Protein AF-A0A4U1YXG0-F1 (afdb_monomer)

Foldseek 3Di:
DDFDWDQDPVGIFGCLQFAWWADDPFWIWTAGLQRDTGDTGGHDCSVVRVVSCVVRDDHDFLQWAQDPVRTTDGLSQWDDWDQDPVQRWTFTAGNNDRDTPDIGHCVRFVASVVQSVLQVVQSVCVVVVGRRDHDPRVVGD

Sequence (141 aa):
MNAMFVKTRSGVANVANGKTVLPSEDRLVVLDKTCNLIINESGDQVGELFDKILKAVKPEKGKCLMLESGGWIHASAISNAFISGKSGALLITAMNSDNLLAMFTPEEYSDLDGLRDAIVDALIAFSEGKDLPTVNWSEYR

pLDDT: mean 93.55, std 4.1, range [61.41, 97.69]

Structure (mmCIF, N/CA/C/O backbone):
data_AF-A0A4U1YXG0-F1
#
_entry.id   AF-A0A4U1YXG0-F1
#
loop_
_atom_site.group_PDB
_atom_site.id
_atom_site.type_symbol
_atom_site.label_atom_id
_atom_site.label_alt_id
_atom_site.label_comp_id
_atom_site.label_asym_id
_atom_site.label_entity_id
_atom_site.label_seq_id
_atom_site.pdbx_PDB_ins_code
_atom_site.Cartn_x
_atom_site.Cartn_y
_atom_site.Cartn_z
_atom_site.occupancy
_atom_site.B_iso_or_equiv
_atom_site.auth_seq_id
_atom_site.auth_comp_id
_atom_site.auth_asym_id
_atom_site.auth_atom_id
_atom_site.pdbx_PDB_model_num
ATOM 1 N N . MET A 1 1 ? 0.185 -15.172 -18.652 1.00 61.41 1 MET A N 1
ATOM 2 C CA . MET A 1 1 ? 0.529 -13.779 -18.294 1.00 61.41 1 MET A CA 1
ATOM 3 C C . MET A 1 1 ? 1.793 -13.426 -19.057 1.00 61.41 1 MET A C 1
ATOM 5 O O . MET A 1 1 ? 2.703 -14.245 -19.057 1.00 61.41 1 MET A O 1
ATOM 9 N N . ASN A 1 2 ? 1.823 -12.296 -19.763 1.00 78.75 2 ASN A N 1
ATOM 10 C CA . ASN A 1 2 ? 2.998 -11.901 -20.545 1.00 78.75 2 ASN A CA 1
ATOM 11 C C . ASN A 1 2 ? 4.018 -11.218 -19.632 1.00 78.75 2 ASN A C 1
ATOM 13 O O . ASN A 1 2 ? 3.628 -10.504 -18.710 1.00 78.75 2 ASN A O 1
ATOM 17 N N . ALA A 1 3 ? 5.307 -11.444 -19.880 1.00 87.19 3 ALA A N 1
ATOM 18 C CA . ALA A 1 3 ? 6.358 -10.746 -19.153 1.00 87.19 3 ALA A CA 1
ATOM 19 C C . ALA A 1 3 ? 6.291 -9.240 -19.449 1.00 87.19 3 ALA A C 1
ATOM 21 O O . ALA A 1 3 ? 6.066 -8.837 -20.592 1.00 87.19 3 ALA A O 1
ATOM 22 N N . MET A 1 4 ? 6.485 -8.419 -18.418 1.00 90.69 4 MET A N 1
ATOM 23 C CA . MET A 1 4 ? 6.472 -6.962 -18.528 1.00 90.69 4 MET A CA 1
ATOM 24 C C . MET A 1 4 ? 7.719 -6.429 -17.855 1.00 90.69 4 MET A C 1
ATOM 26 O O . MET A 1 4 ? 7.864 -6.545 -16.643 1.00 90.69 4 MET A O 1
ATOM 30 N N . PHE A 1 5 ? 8.628 -5.871 -18.641 1.00 92.81 5 PHE A N 1
ATOM 31 C CA . PHE A 1 5 ? 9.923 -5.434 -18.147 1.00 92.81 5 PHE A CA 1
ATOM 32 C C . PHE A 1 5 ? 9.994 -3.915 -18.084 1.00 92.81 5 PHE A C 1
ATOM 34 O O . PHE A 1 5 ? 9.626 -3.230 -19.037 1.00 92.81 5 PHE A O 1
ATOM 41 N N . VAL A 1 6 ? 10.513 -3.397 -16.974 1.00 92.62 6 VAL A N 1
ATOM 42 C CA . VAL A 1 6 ? 10.835 -1.976 -16.812 1.00 92.62 6 VAL A CA 1
ATOM 43 C C . VAL A 1 6 ? 12.308 -1.821 -16.466 1.00 92.62 6 VAL A C 1
ATOM 45 O O . VAL A 1 6 ? 12.877 -2.642 -15.745 1.00 92.62 6 VAL A O 1
ATOM 48 N N . LYS A 1 7 ? 12.935 -0.770 -17.001 1.00 90.56 7 LYS A N 1
ATOM 49 C CA . LYS A 1 7 ? 14.307 -0.407 -16.645 1.00 90.56 7 LYS A CA 1
ATOM 50 C C . LYS A 1 7 ? 14.312 0.235 -15.260 1.00 90.56 7 LYS A C 1
ATOM 52 O O . LYS A 1 7 ? 13.549 1.170 -15.027 1.00 90.56 7 LYS A O 1
ATOM 57 N N . THR A 1 8 ? 15.193 -0.257 -14.403 1.00 89.19 8 THR A N 1
ATOM 58 C CA . THR A 1 8 ? 15.432 0.206 -13.036 1.00 89.19 8 THR A CA 1
ATOM 59 C C . THR A 1 8 ? 16.845 0.780 -12.911 1.00 89.19 8 THR A C 1
ATOM 61 O O . THR A 1 8 ? 17.684 0.559 -13.792 1.00 89.19 8 THR A O 1
ATOM 64 N N . ARG A 1 9 ? 17.162 1.486 -11.816 1.00 85.62 9 ARG A N 1
ATOM 65 C CA . ARG A 1 9 ? 18.557 1.869 -11.497 1.00 85.62 9 ARG A CA 1
ATOM 66 C C . ARG A 1 9 ? 19.480 0.649 -11.443 1.00 85.62 9 ARG A C 1
ATOM 68 O O . ARG A 1 9 ? 20.612 0.708 -11.911 1.00 85.62 9 ARG A O 1
ATOM 75 N N . SER A 1 10 ? 18.971 -0.457 -10.909 1.00 81.75 10 SER A N 1
ATOM 76 C CA . SER A 1 10 ? 19.720 -1.700 -10.699 1.00 81.75 10 SER A CA 1
ATOM 77 C C . SER A 1 10 ? 19.721 -2.640 -11.914 1.00 81.75 10 SER A C 1
ATOM 79 O O . SER A 1 10 ? 20.298 -3.721 -11.837 1.00 81.75 10 SER A O 1
ATOM 81 N N . GLY A 1 11 ? 19.068 -2.271 -13.023 1.00 89.56 11 GLY A N 1
ATOM 82 C CA . GLY A 1 11 ? 18.983 -3.091 -14.232 1.00 89.56 11 GLY A CA 1
ATOM 83 C C . GLY A 1 11 ? 17.574 -3.145 -14.821 1.00 89.56 11 GLY A C 1
ATOM 84 O O . GLY A 1 11 ? 17.086 -2.165 -15.385 1.00 89.56 11 GLY A O 1
ATOM 85 N N . VAL A 1 12 ? 16.943 -4.318 -14.759 1.00 92.56 12 VAL A N 1
ATOM 86 C CA . VAL A 1 12 ? 15.597 -4.569 -15.293 1.00 92.56 12 VAL A CA 1
ATOM 87 C C . VAL A 1 12 ? 14.783 -5.362 -14.274 1.00 92.56 12 VAL A C 1
ATOM 89 O O . VAL A 1 12 ? 15.282 -6.334 -13.712 1.00 92.56 12 VAL A O 1
ATOM 92 N N . ALA A 1 13 ? 13.521 -4.982 -14.075 1.00 93.81 13 ALA A N 1
ATOM 93 C CA . ALA A 1 13 ? 12.566 -5.715 -13.245 1.00 93.81 13 ALA A CA 1
ATOM 94 C C . ALA A 1 13 ? 11.406 -6.255 -14.092 1.00 93.81 13 ALA A C 1
ATOM 96 O O . ALA A 1 13 ? 10.879 -5.545 -14.951 1.00 93.81 13 ALA A O 1
ATOM 97 N N . ASN A 1 14 ? 10.991 -7.502 -13.838 1.00 94.25 14 ASN A N 1
ATOM 98 C CA . ASN A 1 14 ? 9.756 -8.058 -14.393 1.00 94.25 14 ASN A CA 1
ATOM 99 C C . ASN A 1 14 ? 8.587 -7.750 -13.451 1.00 94.25 14 ASN A C 1
ATOM 101 O O . ASN A 1 14 ? 8.493 -8.321 -12.368 1.00 94.25 14 ASN A O 1
ATOM 105 N N . VAL A 1 15 ? 7.687 -6.873 -13.880 1.00 94.81 15 VAL A N 1
ATOM 106 C CA . VAL A 1 15 ? 6.581 -6.342 -13.070 1.00 94.81 15 VAL A CA 1
ATOM 107 C C . VAL A 1 15 ? 5.239 -6.997 -13.377 1.00 94.81 15 VAL A C 1
ATOM 109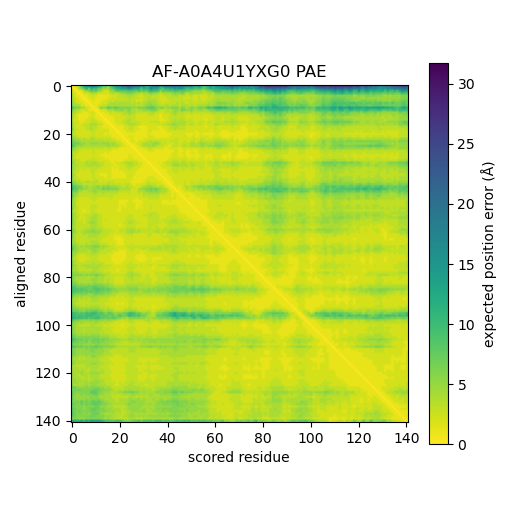 O O . VAL A 1 15 ? 4.225 -6.581 -12.829 1.00 94.81 15 VAL A O 1
ATOM 112 N N . ALA A 1 16 ? 5.212 -8.046 -14.208 1.00 91.88 16 ALA A N 1
ATOM 113 C CA . ALA A 1 16 ? 3.971 -8.725 -14.594 1.00 91.88 16 ALA A CA 1
ATOM 114 C C . ALA A 1 16 ? 3.138 -9.202 -13.387 1.00 91.88 16 ALA A C 1
ATOM 116 O O . ALA A 1 16 ? 1.911 -9.195 -13.439 1.00 91.88 16 ALA A O 1
ATOM 117 N N . ASN A 1 17 ? 3.806 -9.573 -12.290 1.00 92.38 17 ASN A N 1
ATOM 118 C CA . ASN A 1 17 ? 3.171 -10.032 -11.054 1.00 92.38 17 ASN A CA 1
ATOM 119 C C . ASN A 1 17 ? 2.997 -8.932 -9.992 1.00 92.38 17 ASN A C 1
ATOM 121 O O . ASN A 1 17 ? 2.634 -9.255 -8.862 1.00 92.38 17 ASN A O 1
ATOM 125 N N . GLY A 1 18 ? 3.258 -7.662 -10.318 1.00 95.69 18 GLY A N 1
ATOM 126 C CA . GLY A 1 18 ? 3.047 -6.546 -9.397 1.00 95.69 18 GLY A CA 1
ATOM 127 C C . GLY A 1 18 ? 1.578 -6.442 -8.991 1.00 95.69 18 GLY A C 1
ATOM 128 O O . GLY A 1 18 ? 0.693 -6.393 -9.845 1.00 95.69 18 GLY A O 1
ATOM 129 N N . LYS A 1 19 ? 1.312 -6.441 -7.684 1.00 95.88 19 LYS A N 1
ATOM 130 C CA . LYS A 1 19 ? -0.047 -6.373 -7.121 1.00 95.88 19 LYS A CA 1
ATOM 131 C C . LYS A 1 19 ? -0.242 -5.218 -6.157 1.00 95.88 19 LYS A C 1
ATOM 133 O O . LYS A 1 19 ? -1.342 -4.683 -6.108 1.00 95.88 19 LYS A O 1
ATOM 138 N N . THR A 1 20 ? 0.815 -4.809 -5.470 1.00 97.12 20 THR A N 1
ATOM 139 C CA . THR A 1 20 ? 0.820 -3.643 -4.586 1.00 97.12 20 THR A CA 1
ATOM 140 C C . THR A 1 20 ? 1.875 -2.669 -5.091 1.00 97.12 20 THR A C 1
ATOM 142 O O . THR A 1 20 ? 3.011 -3.072 -5.345 1.00 97.12 20 THR A O 1
ATOM 145 N N . VAL A 1 21 ? 1.491 -1.408 -5.278 1.00 97.69 21 VAL A N 1
ATOM 146 C CA . VAL A 1 21 ? 2.348 -0.323 -5.767 1.00 97.69 21 VAL A CA 1
ATOM 147 C C . VAL A 1 21 ? 2.238 0.837 -4.789 1.00 97.69 21 VAL A C 1
ATOM 149 O O . VAL A 1 21 ? 1.165 1.410 -4.621 1.00 97.69 21 VAL A O 1
ATOM 152 N N . LEU A 1 22 ? 3.352 1.167 -4.146 1.00 96.75 22 LEU A N 1
ATOM 153 C CA . LEU A 1 22 ? 3.450 2.165 -3.087 1.00 96.75 22 LEU A CA 1
ATOM 154 C C . LEU A 1 22 ? 4.403 3.278 -3.547 1.00 96.75 22 LEU A C 1
ATOM 156 O O . LEU A 1 22 ? 5.622 3.137 -3.387 1.00 96.75 22 LEU A O 1
ATOM 160 N N . PRO A 1 23 ? 3.884 4.338 -4.185 1.00 94.75 23 PRO A N 1
ATOM 161 C CA . PRO A 1 23 ? 4.660 5.530 -4.484 1.00 94.75 23 PRO A CA 1
ATOM 162 C C . PRO A 1 23 ? 4.716 6.453 -3.256 1.00 94.75 23 PRO A C 1
ATOM 164 O O . PRO A 1 23 ? 3.715 6.644 -2.561 1.00 94.75 23 PRO A O 1
ATOM 167 N N . SER A 1 24 ? 5.880 7.050 -3.028 1.00 90.50 24 SER A N 1
ATOM 168 C CA . SER A 1 24 ? 6.103 8.227 -2.185 1.00 90.50 24 SER A CA 1
ATOM 169 C C . SER A 1 24 ? 6.905 9.267 -2.973 1.00 90.50 24 SER A C 1
ATOM 171 O O . SER A 1 24 ? 7.286 9.022 -4.119 1.00 90.50 24 SER A O 1
ATOM 173 N N . GLU A 1 25 ? 7.163 10.433 -2.376 1.00 87.94 25 GLU A N 1
ATOM 174 C CA . GLU A 1 25 ? 7.874 11.535 -3.043 1.00 87.94 25 GLU A CA 1
ATOM 175 C C . GLU A 1 25 ? 9.238 11.118 -3.611 1.00 87.94 25 GLU A C 1
ATOM 177 O O . GLU A 1 25 ? 9.593 11.485 -4.729 1.00 87.94 25 GLU A O 1
ATOM 182 N N . ASP A 1 26 ? 9.990 10.316 -2.859 1.00 92.44 26 ASP A N 1
ATOM 183 C CA . ASP A 1 26 ? 11.368 9.948 -3.168 1.00 92.44 26 ASP A CA 1
ATOM 184 C C . ASP A 1 26 ? 11.573 8.442 -3.351 1.00 92.44 26 ASP A C 1
ATOM 186 O O . ASP A 1 26 ? 12.715 8.016 -3.535 1.00 92.44 26 ASP A O 1
ATOM 190 N N . ARG A 1 27 ? 10.512 7.625 -3.280 1.00 94.19 27 ARG A N 1
ATOM 191 C CA . ARG A 1 27 ? 10.611 6.163 -3.301 1.00 94.19 27 ARG A CA 1
ATOM 192 C C . ARG A 1 27 ? 9.443 5.503 -4.027 1.00 94.19 27 ARG A C 1
ATOM 194 O O . ARG A 1 27 ? 8.303 5.947 -3.974 1.00 94.19 27 ARG A O 1
ATOM 201 N N . LEU A 1 28 ? 9.726 4.381 -4.677 1.00 95.75 28 LEU A N 1
ATOM 202 C CA . LEU A 1 28 ? 8.725 3.488 -5.244 1.00 95.75 28 LEU A CA 1
ATOM 203 C C . LEU A 1 28 ? 8.979 2.061 -4.784 1.00 95.75 28 LEU A C 1
ATOM 205 O O . LEU A 1 28 ? 10.064 1.506 -4.994 1.00 95.75 28 LEU A O 1
ATOM 209 N N . VAL A 1 29 ? 7.943 1.449 -4.218 1.00 96.19 29 VAL A N 1
ATOM 210 C CA . VAL A 1 29 ? 7.938 0.030 -3.873 1.00 96.19 29 VAL A CA 1
ATOM 211 C C . VAL A 1 29 ? 6.865 -0.695 -4.679 1.00 96.19 29 VAL A C 1
ATOM 213 O O . VAL A 1 29 ? 5.713 -0.272 -4.729 1.00 96.19 29 VAL A O 1
ATOM 216 N N . VAL A 1 30 ? 7.242 -1.807 -5.309 1.00 96.88 30 VAL A N 1
ATOM 217 C CA . VAL A 1 30 ? 6.313 -2.720 -5.986 1.00 96.88 30 VAL A CA 1
ATOM 218 C C . VAL A 1 30 ? 6.472 -4.104 -5.386 1.00 96.88 30 VAL A C 1
ATOM 220 O O . VAL A 1 30 ? 7.585 -4.637 -5.350 1.00 96.88 30 VAL A O 1
ATOM 223 N N . LEU A 1 31 ? 5.361 -4.687 -4.946 1.00 96.62 31 LEU A N 1
ATOM 224 C CA . LEU A 1 31 ? 5.309 -6.017 -4.350 1.00 96.62 31 LEU A CA 1
ATOM 225 C C . LEU A 1 31 ? 4.433 -6.957 -5.177 1.00 96.62 31 LEU A C 1
ATOM 227 O O . LEU A 1 31 ? 3.459 -6.534 -5.812 1.00 96.62 31 LEU A O 1
ATOM 231 N N . ASP A 1 32 ? 4.763 -8.244 -5.139 1.00 94.38 32 ASP A N 1
ATOM 232 C CA . ASP A 1 32 ? 3.879 -9.290 -5.645 1.00 94.38 32 ASP A CA 1
ATOM 233 C C . ASP A 1 32 ? 2.711 -9.579 -4.681 1.00 94.38 32 ASP A C 1
ATOM 235 O O . ASP A 1 32 ? 2.585 -8.990 -3.606 1.00 94.38 32 ASP A O 1
ATOM 239 N N . LYS A 1 33 ? 1.832 -10.514 -5.065 1.00 88.19 33 LYS A N 1
ATOM 240 C CA . LYS A 1 33 ? 0.658 -10.913 -4.264 1.00 88.19 33 LYS A CA 1
ATOM 241 C C . LYS A 1 33 ? 0.990 -11.491 -2.879 1.00 88.19 33 LYS A C 1
ATOM 243 O O . LYS A 1 33 ? 0.091 -11.597 -2.054 1.00 88.19 33 LYS A O 1
ATOM 248 N N . THR A 1 34 ? 2.227 -11.942 -2.682 1.00 89.75 34 THR A N 1
ATOM 249 C CA . THR A 1 34 ? 2.747 -12.548 -1.448 1.00 89.75 34 THR A CA 1
ATOM 250 C C . THR A 1 34 ? 3.667 -11.593 -0.691 1.00 89.75 34 THR A C 1
ATOM 252 O O . THR A 1 34 ? 4.418 -12.033 0.176 1.00 89.75 34 THR A O 1
ATOM 255 N N . CYS A 1 35 ? 3.624 -10.297 -1.021 1.00 93.88 35 CYS A N 1
ATOM 256 C CA . CYS A 1 35 ? 4.466 -9.256 -0.441 1.00 93.88 35 CYS A CA 1
ATOM 257 C C . CYS A 1 35 ? 5.977 -9.473 -0.657 1.00 93.88 35 CYS A C 1
ATOM 259 O O . CYS A 1 35 ? 6.783 -8.943 0.108 1.00 93.88 35 CYS A O 1
ATOM 261 N N . ASN A 1 36 ? 6.389 -10.212 -1.696 1.00 93.81 36 ASN A N 1
ATOM 262 C CA . ASN A 1 36 ? 7.795 -10.231 -2.099 1.00 93.81 36 ASN A CA 1
ATOM 263 C C . ASN A 1 36 ? 8.129 -8.974 -2.890 1.00 93.81 36 ASN A C 1
ATOM 265 O O . ASN A 1 36 ? 7.327 -8.480 -3.688 1.00 93.81 36 ASN A O 1
ATOM 269 N N . LEU A 1 37 ? 9.354 -8.497 -2.702 1.00 94.06 37 LEU A N 1
ATOM 270 C CA . LEU A 1 37 ? 9.840 -7.298 -3.352 1.00 94.06 37 LEU A CA 1
ATOM 271 C C . LEU A 1 37 ? 10.117 -7.527 -4.844 1.00 94.06 37 LEU A C 1
ATOM 273 O O . LEU A 1 37 ? 10.908 -8.397 -5.200 1.00 94.06 37 LEU A O 1
ATOM 277 N N . ILE A 1 38 ? 9.518 -6.698 -5.703 1.00 95.31 38 ILE A N 1
ATOM 278 C CA . ILE A 1 38 ? 9.832 -6.632 -7.139 1.00 95.31 38 ILE A CA 1
ATOM 279 C C . ILE A 1 38 ? 10.684 -5.394 -7.439 1.00 95.31 38 ILE A C 1
ATOM 281 O O . ILE A 1 38 ? 11.701 -5.492 -8.123 1.00 95.31 38 ILE A O 1
ATOM 285 N N . ILE A 1 39 ? 10.282 -4.228 -6.923 1.00 95.69 39 ILE A N 1
ATOM 286 C CA . ILE A 1 39 ? 11.009 -2.959 -7.071 1.00 95.69 39 ILE A CA 1
ATOM 287 C C . ILE A 1 39 ? 11.104 -2.285 -5.710 1.00 95.69 39 ILE A C 1
ATOM 289 O O . ILE A 1 39 ? 10.108 -2.187 -5.001 1.00 95.69 39 ILE A O 1
ATOM 293 N N . ASN A 1 40 ? 12.298 -1.790 -5.393 1.00 94.38 40 ASN A N 1
ATOM 294 C CA . ASN A 1 40 ? 12.553 -0.817 -4.340 1.00 94.38 40 ASN A CA 1
ATOM 295 C C . ASN A 1 40 ? 13.534 0.210 -4.900 1.00 94.38 40 ASN A C 1
ATOM 297 O O . ASN A 1 40 ? 14.733 -0.061 -4.971 1.00 94.38 40 ASN A O 1
ATOM 301 N N . GLU A 1 41 ? 13.026 1.356 -5.328 1.00 94.25 41 GLU A N 1
ATOM 302 C CA . GLU A 1 41 ? 13.854 2.429 -5.865 1.00 94.25 41 GLU A CA 1
ATOM 303 C C . GLU A 1 41 ? 13.619 3.731 -5.142 1.00 94.25 41 GLU A C 1
ATOM 305 O O . GLU A 1 41 ? 12.507 3.994 -4.705 1.00 94.25 41 GLU A O 1
ATOM 310 N N . SER A 1 42 ? 14.667 4.544 -5.067 1.00 93.81 42 SER A N 1
ATOM 311 C CA . SER A 1 42 ? 14.597 5.897 -4.539 1.00 93.81 42 SER A CA 1
ATOM 312 C C . SER A 1 42 ? 15.299 6.915 -5.437 1.00 93.81 42 SER A C 1
ATOM 314 O O . SER A 1 42 ? 16.098 6.544 -6.306 1.00 93.81 42 SER A O 1
ATOM 316 N N . GLY A 1 43 ? 15.010 8.197 -5.215 1.00 90.25 43 GLY A N 1
ATOM 317 C CA . GLY A 1 43 ? 15.605 9.360 -5.881 1.00 90.25 43 GLY A CA 1
ATOM 318 C C . GLY A 1 43 ? 14.846 9.860 -7.116 1.00 90.25 43 GLY A C 1
ATOM 319 O O . GLY A 1 43 ? 13.769 9.375 -7.442 1.00 90.25 43 GLY A O 1
ATOM 320 N N . ASP A 1 44 ? 15.435 10.827 -7.817 1.00 88.38 44 ASP A N 1
ATOM 321 C CA . ASP A 1 44 ? 14.744 11.723 -8.765 1.00 88.38 44 ASP A CA 1
ATOM 322 C C . ASP A 1 44 ? 13.970 11.042 -9.914 1.00 88.38 44 ASP A C 1
ATOM 324 O O . ASP A 1 44 ? 12.995 11.588 -10.421 1.00 88.38 44 ASP A O 1
ATOM 328 N N . GLN A 1 45 ? 14.358 9.832 -10.330 1.00 88.12 45 GLN A N 1
ATOM 329 C CA . GLN A 1 45 ? 13.683 9.073 -11.395 1.00 88.12 45 GLN A CA 1
ATOM 330 C C . GLN A 1 45 ? 12.421 8.325 -10.934 1.00 88.12 45 GLN A C 1
ATOM 332 O O . GLN A 1 45 ? 11.779 7.665 -11.754 1.00 88.12 45 GLN A O 1
ATOM 337 N N . VAL A 1 46 ? 12.075 8.371 -9.642 1.00 91.88 46 VAL A N 1
ATOM 338 C CA . VAL A 1 46 ? 10.929 7.642 -9.072 1.00 91.88 46 VAL A CA 1
ATOM 339 C C . VAL A 1 46 ? 9.620 8.015 -9.761 1.00 91.88 46 VAL A C 1
ATOM 341 O O . VAL A 1 46 ? 8.857 7.112 -10.101 1.00 91.88 46 VAL A O 1
ATOM 344 N N . GLY A 1 47 ? 9.393 9.300 -10.053 1.00 92.31 47 GLY A N 1
ATOM 345 C CA . GLY A 1 47 ? 8.191 9.747 -10.764 1.00 92.31 47 GLY A CA 1
ATOM 346 C C . GLY A 1 47 ? 8.065 9.116 -12.155 1.00 92.31 47 GLY A C 1
ATOM 347 O O . GLY A 1 47 ? 7.060 8.480 -12.470 1.00 92.31 47 GLY A O 1
ATOM 348 N N . GLU A 1 48 ? 9.130 9.178 -12.963 1.00 93.06 48 GLU A N 1
ATOM 349 C CA . GLU A 1 48 ? 9.139 8.545 -14.289 1.00 93.06 48 GLU A CA 1
ATOM 350 C C . GLU A 1 48 ? 8.983 7.020 -14.223 1.00 93.06 48 GLU A C 1
ATOM 352 O O . GLU A 1 48 ? 8.418 6.397 -15.130 1.00 93.06 48 GLU A O 1
ATOM 357 N N . LEU A 1 49 ? 9.548 6.389 -13.191 1.00 94.38 49 LEU A N 1
ATOM 358 C CA . LEU A 1 49 ? 9.409 4.955 -12.981 1.00 94.38 49 LEU A CA 1
ATOM 359 C C . LEU A 1 49 ? 7.967 4.608 -12.610 1.00 94.38 49 LEU A C 1
ATOM 361 O O . LEU A 1 49 ? 7.417 3.665 -13.179 1.00 94.38 49 LEU A O 1
ATOM 365 N N . PHE A 1 50 ? 7.335 5.385 -11.731 1.00 95.31 50 PHE A N 1
ATOM 366 C CA . PHE A 1 50 ? 5.938 5.202 -11.360 1.00 95.31 50 PHE A CA 1
ATOM 367 C C . PHE A 1 50 ? 5.016 5.316 -12.581 1.00 95.31 50 PHE A C 1
ATOM 369 O O . PHE A 1 50 ? 4.216 4.411 -12.813 1.00 95.31 50 PHE A O 1
ATOM 376 N N . ASP A 1 51 ? 5.219 6.303 -13.458 1.00 94.06 51 ASP A N 1
ATOM 377 C CA . ASP A 1 51 ? 4.467 6.428 -14.717 1.00 94.06 51 ASP A CA 1
ATOM 378 C C . ASP A 1 51 ? 4.609 5.202 -15.633 1.00 94.06 51 ASP A C 1
ATOM 380 O O . ASP A 1 51 ? 3.655 4.778 -16.299 1.00 94.06 51 ASP A O 1
ATOM 384 N N . LYS A 1 52 ? 5.805 4.603 -15.687 1.00 93.56 52 LYS A N 1
ATOM 385 C CA . LYS A 1 52 ? 6.041 3.354 -16.431 1.00 93.56 52 LYS A CA 1
ATOM 386 C C . LYS A 1 52 ? 5.302 2.184 -15.779 1.00 93.56 52 LYS A C 1
ATOM 388 O O . LYS A 1 52 ? 4.701 1.383 -16.498 1.00 93.56 52 LYS A O 1
ATOM 393 N N . ILE A 1 53 ? 5.291 2.107 -14.446 1.00 94.88 53 ILE A N 1
ATOM 394 C CA . ILE A 1 53 ? 4.525 1.099 -13.703 1.00 94.88 53 ILE A CA 1
ATOM 395 C C . ILE A 1 53 ? 3.028 1.259 -13.949 1.00 94.88 53 ILE A C 1
ATOM 397 O O . ILE A 1 53 ? 2.388 0.265 -14.268 1.00 94.88 53 ILE A O 1
ATOM 401 N N . LEU A 1 54 ? 2.479 2.474 -13.925 1.00 93.12 54 LEU A N 1
ATOM 402 C CA . LEU A 1 54 ? 1.059 2.726 -14.198 1.00 93.12 54 LEU A CA 1
ATOM 403 C C . LEU A 1 54 ? 0.620 2.266 -15.593 1.00 93.12 54 LEU A C 1
ATOM 405 O O . LEU A 1 54 ? -0.546 1.922 -15.799 1.00 93.12 54 LEU A O 1
ATOM 409 N N . LYS A 1 55 ? 1.528 2.271 -16.574 1.00 91.12 55 LYS A N 1
ATOM 410 C CA . LYS A 1 55 ? 1.259 1.770 -17.931 1.00 91.12 55 LYS A CA 1
ATOM 411 C C . LYS A 1 55 ? 1.312 0.244 -18.008 1.00 91.12 55 LYS A C 1
ATOM 413 O O . LYS A 1 55 ? 0.555 -0.334 -18.783 1.00 91.12 55 LYS A O 1
ATOM 418 N N . ALA A 1 56 ? 2.183 -0.388 -17.224 1.00 91.12 56 ALA A N 1
ATOM 419 C CA . ALA A 1 56 ? 2.401 -1.832 -17.247 1.00 91.12 56 ALA A CA 1
ATOM 420 C C . ALA A 1 56 ? 1.443 -2.597 -16.319 1.00 91.12 56 ALA A C 1
ATOM 422 O O . ALA A 1 56 ? 0.859 -3.603 -16.707 1.00 91.12 56 ALA A O 1
ATOM 423 N N . VAL A 1 57 ? 1.258 -2.111 -15.096 1.00 93.25 57 VAL A N 1
ATOM 424 C CA . VAL A 1 57 ? 0.517 -2.778 -14.028 1.00 93.25 57 VAL A CA 1
ATOM 425 C C . VAL A 1 57 ? -0.742 -1.980 -13.727 1.00 93.25 57 VAL A C 1
ATOM 427 O O . VAL A 1 57 ? -0.698 -0.764 -13.549 1.00 93.25 57 VAL A O 1
ATOM 430 N N . LYS A 1 58 ? -1.879 -2.673 -13.670 1.00 93.12 58 LYS A N 1
ATOM 431 C CA . LYS A 1 58 ? -3.166 -2.091 -13.285 1.00 93.12 58 LYS A CA 1
ATOM 432 C C . LYS A 1 58 ? -3.649 -2.713 -11.976 1.00 93.12 58 LYS A C 1
ATOM 434 O O . LYS A 1 58 ? -3.443 -3.918 -11.793 1.00 93.12 58 LYS A O 1
ATOM 439 N N . PRO A 1 59 ? -4.297 -1.932 -11.094 1.00 94.50 59 PRO A N 1
ATOM 440 C CA . PRO A 1 59 ? -4.948 -2.486 -9.917 1.00 94.50 59 PRO A CA 1
ATOM 441 C C . PRO A 1 59 ? -6.000 -3.508 -10.347 1.00 94.50 59 PRO A C 1
ATOM 443 O O . PRO A 1 59 ? -6.702 -3.331 -11.347 1.00 94.50 59 PRO A O 1
ATOM 446 N N . GLU A 1 60 ? -6.097 -4.601 -9.600 1.00 94.56 60 GLU A N 1
ATOM 447 C CA . GLU A 1 60 ? -7.112 -5.611 -9.856 1.00 94.56 60 GLU A CA 1
ATOM 448 C C . GLU A 1 60 ? -8.469 -5.079 -9.389 1.00 94.56 60 GLU A C 1
ATOM 450 O O . GLU A 1 60 ? -8.639 -4.689 -8.231 1.00 94.56 60 GLU A O 1
ATOM 455 N N . LYS A 1 61 ? -9.431 -5.019 -10.316 1.00 93.44 61 LYS A N 1
ATOM 456 C CA . LYS A 1 61 ? -10.755 -4.449 -10.056 1.00 93.44 61 LYS A CA 1
ATOM 457 C C . LYS A 1 61 ? -11.405 -5.148 -8.859 1.00 93.44 61 LYS A C 1
ATOM 459 O O . LYS A 1 61 ? -11.464 -6.374 -8.836 1.00 93.44 61 LYS A O 1
ATOM 464 N N . GLY A 1 62 ? -11.879 -4.356 -7.897 1.00 94.50 62 GLY A N 1
ATOM 465 C CA . GLY A 1 62 ? -12.561 -4.858 -6.703 1.00 94.50 62 GLY A CA 1
ATOM 466 C C . GLY A 1 62 ? -11.648 -5.569 -5.702 1.00 94.50 62 GLY A C 1
ATOM 467 O O . GLY A 1 62 ? -12.150 -6.218 -4.795 1.00 94.50 62 GLY A O 1
ATOM 468 N N . LYS A 1 63 ? -10.317 -5.497 -5.840 1.00 95.94 63 LYS A N 1
ATOM 469 C CA . LYS A 1 63 ? -9.385 -6.188 -4.925 1.00 95.94 63 LYS A CA 1
ATOM 470 C C . LYS A 1 63 ? -8.266 -5.309 -4.393 1.00 95.94 63 LYS A C 1
ATOM 472 O O . LYS A 1 63 ? -7.347 -5.814 -3.752 1.00 95.94 63 LYS A O 1
ATOM 477 N N . CYS A 1 64 ? -8.304 -4.016 -4.683 1.00 96.44 64 CYS A N 1
ATOM 478 C CA . CYS A 1 64 ? -7.236 -3.091 -4.344 1.00 96.44 64 CYS A CA 1
ATOM 479 C C . CYS A 1 64 ? -7.785 -1.903 -3.559 1.00 96.44 64 CYS A C 1
ATOM 481 O O . CYS A 1 64 ? -8.709 -1.236 -4.018 1.00 96.44 64 CYS A O 1
ATOM 483 N N . LEU A 1 65 ? -7.168 -1.621 -2.414 1.00 96.31 65 LEU A N 1
ATOM 484 C CA . LEU A 1 65 ? -7.316 -0.357 -1.707 1.00 96.31 65 LEU A CA 1
ATOM 485 C C . LEU A 1 65 ? -6.513 0.702 -2.468 1.00 96.31 65 LEU A C 1
ATOM 487 O O . LEU A 1 65 ? -5.289 0.595 -2.567 1.00 96.31 65 LEU A O 1
ATOM 491 N N . MET A 1 66 ? -7.199 1.687 -3.041 1.00 95.69 66 MET A N 1
ATOM 492 C CA . MET A 1 66 ? -6.576 2.774 -3.799 1.00 95.69 66 MET A CA 1
ATOM 493 C C . MET A 1 66 ? -6.110 3.871 -2.845 1.00 95.69 66 MET A C 1
ATOM 495 O O . MET A 1 66 ? -6.927 4.389 -2.093 1.00 95.69 66 MET A O 1
ATOM 499 N N . LEU A 1 67 ? -4.830 4.235 -2.891 1.00 93.69 67 LEU A N 1
ATOM 500 C CA . LEU A 1 67 ? -4.244 5.285 -2.053 1.00 93.69 67 LEU A CA 1
ATOM 501 C C . LEU A 1 67 ? -4.375 6.656 -2.731 1.00 93.69 67 LEU A C 1
ATOM 503 O O . LEU A 1 67 ? -4.358 6.745 -3.960 1.00 93.69 67 LEU A O 1
ATOM 507 N N . GLU A 1 68 ? -4.418 7.736 -1.947 1.00 89.56 68 GLU A N 1
ATOM 508 C CA . GLU A 1 68 ? -4.437 9.109 -2.486 1.00 89.56 68 GLU A CA 1
ATOM 509 C C . GLU 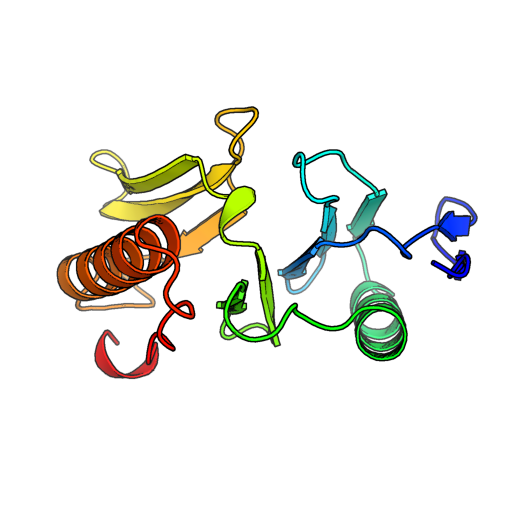A 1 68 ? -3.189 9.455 -3.308 1.00 89.56 68 GLU A C 1
ATOM 511 O O . GLU A 1 68 ? -3.255 10.267 -4.228 1.00 89.56 68 GLU A O 1
ATOM 516 N N . SER A 1 69 ? -2.067 8.780 -3.045 1.00 89.38 69 SER A N 1
ATOM 517 C CA . SER A 1 69 ? -0.835 8.903 -3.832 1.00 89.38 69 SER A CA 1
ATOM 518 C C . SER A 1 69 ? -0.949 8.342 -5.260 1.00 89.38 69 SER A C 1
ATOM 520 O O . SER A 1 69 ? 0.015 8.380 -6.022 1.00 89.38 69 SER A O 1
ATOM 522 N N . GLY A 1 70 ? -2.098 7.765 -5.630 1.00 92.12 70 GLY A N 1
ATOM 523 C CA . GLY A 1 70 ? -2.312 7.055 -6.894 1.00 92.12 70 GLY A CA 1
ATOM 524 C C . GLY A 1 70 ? -1.794 5.612 -6.885 1.00 92.12 70 GLY A C 1
ATOM 525 O O . GLY A 1 70 ? -2.012 4.872 -7.847 1.00 92.12 70 GLY A O 1
ATOM 526 N N . GLY A 1 71 ? -1.124 5.201 -5.804 1.00 95.75 71 GLY A N 1
ATOM 527 C CA . GLY A 1 71 ? -0.755 3.816 -5.544 1.00 95.75 71 GLY A CA 1
ATOM 528 C C . GLY A 1 71 ? -1.944 2.943 -5.152 1.00 95.75 71 GLY A C 1
ATOM 529 O O . GLY A 1 71 ? -3.084 3.397 -5.033 1.00 95.75 71 GLY A O 1
ATOM 530 N N . TRP A 1 72 ? -1.676 1.662 -4.930 1.00 97.31 72 TRP A N 1
ATOM 531 C CA . TRP A 1 72 ? -2.687 0.726 -4.457 1.00 97.31 72 TRP A CA 1
ATOM 532 C C . TRP A 1 72 ? -2.087 -0.442 -3.690 1.00 97.31 72 TRP A C 1
ATOM 534 O O . TRP A 1 72 ? -0.966 -0.883 -3.951 1.00 97.31 72 TRP A O 1
ATOM 544 N N . ILE A 1 73 ? -2.887 -0.996 -2.787 1.00 97.12 73 ILE A N 1
ATOM 545 C CA . ILE A 1 73 ? -2.560 -2.185 -2.007 1.00 97.12 73 ILE A CA 1
ATOM 546 C C . ILE A 1 73 ? -3.559 -3.272 -2.370 1.00 97.12 73 ILE A C 1
ATOM 548 O O . ILE A 1 73 ? -4.761 -3.094 -2.195 1.00 97.12 73 ILE A O 1
ATOM 552 N N . HIS A 1 74 ? -3.089 -4.406 -2.886 1.00 96.62 74 HIS A N 1
ATOM 553 C CA . HIS A 1 74 ? -3.973 -5.554 -3.065 1.00 96.62 74 HIS A CA 1
ATOM 554 C C . HIS A 1 74 ? -4.437 -6.062 -1.695 1.00 96.62 74 HIS A C 1
ATOM 556 O O . HIS A 1 74 ? -3.613 -6.243 -0.806 1.00 96.62 74 HIS A O 1
ATOM 562 N N . ALA A 1 75 ? -5.729 -6.339 -1.526 1.00 95.50 75 ALA A N 1
ATOM 563 C CA . ALA A 1 75 ? -6.323 -6.728 -0.246 1.00 95.50 75 ALA A CA 1
ATOM 564 C C 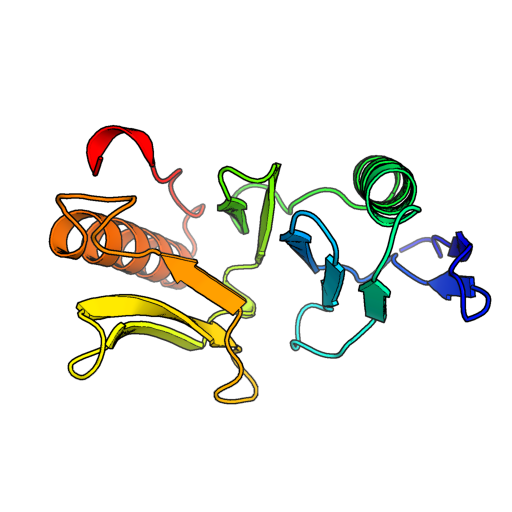. ALA A 1 75 ? -5.620 -7.935 0.390 1.00 95.50 75 ALA A C 1
ATOM 566 O O . ALA A 1 75 ? -5.359 -7.947 1.586 1.00 95.50 75 ALA A O 1
ATOM 567 N N . SER A 1 76 ? -5.220 -8.918 -0.428 1.00 93.62 76 SER A N 1
ATOM 568 C CA . SER A 1 76 ? -4.476 -10.087 0.065 1.00 93.62 76 SER A CA 1
ATOM 569 C C . SER A 1 76 ? -3.111 -9.750 0.660 1.00 93.62 76 SER A C 1
ATOM 571 O O . SER A 1 76 ? -2.573 -10.574 1.379 1.00 93.62 76 SER A O 1
ATOM 573 N N . ALA A 1 77 ? -2.530 -8.593 0.331 1.00 95.06 77 ALA A N 1
ATOM 574 C CA . ALA A 1 77 ? -1.244 -8.154 0.855 1.00 95.06 77 ALA A CA 1
ATOM 575 C C . ALA A 1 77 ? -1.357 -7.571 2.270 1.00 95.06 77 ALA A C 1
ATOM 577 O O . ALA A 1 77 ? -0.325 -7.349 2.893 1.00 95.06 77 ALA A O 1
ATOM 578 N N . ILE A 1 78 ? -2.567 -7.304 2.770 1.00 95.50 78 ILE A N 1
ATOM 579 C CA . ILE A 1 78 ? -2.793 -6.672 4.071 1.00 95.50 78 ILE A CA 1
ATOM 580 C C . ILE A 1 78 ? -2.924 -7.757 5.144 1.00 95.50 78 ILE A C 1
ATOM 582 O O . ILE A 1 78 ? -3.738 -8.667 5.013 1.00 95.50 78 ILE A O 1
ATOM 586 N N . SER A 1 79 ? -2.121 -7.650 6.205 1.00 94.81 79 SER A N 1
ATOM 587 C CA . SER A 1 79 ? -2.291 -8.434 7.436 1.00 94.81 79 SER A CA 1
ATOM 588 C C . SER A 1 79 ? -3.265 -7.748 8.381 1.00 94.81 79 SER A C 1
ATOM 590 O O . SER A 1 79 ? -4.218 -8.360 8.856 1.00 94.81 79 SER A O 1
ATOM 592 N N . ASN A 1 80 ? -3.017 -6.464 8.658 1.00 94.31 80 ASN A N 1
ATOM 593 C CA . ASN A 1 80 ? -3.743 -5.724 9.677 1.00 94.31 80 ASN A CA 1
ATOM 594 C C . ASN A 1 80 ? -3.836 -4.230 9.334 1.00 94.31 80 ASN A C 1
ATOM 596 O O . ASN A 1 80 ? -2.970 -3.694 8.638 1.00 94.31 80 ASN A O 1
ATOM 600 N N . ALA A 1 81 ? -4.869 -3.575 9.864 1.00 96.31 81 ALA A N 1
ATOM 601 C CA . ALA A 1 81 ? -5.075 -2.131 9.836 1.00 96.31 81 ALA A CA 1
ATOM 602 C C . ALA A 1 81 ? -5.465 -1.669 11.249 1.00 96.31 81 ALA A C 1
ATOM 604 O O . ALA A 1 81 ? -6.526 -2.035 11.753 1.00 96.31 81 ALA A O 1
ATOM 605 N N . PHE A 1 82 ? -4.595 -0.916 11.924 1.00 96.31 82 PHE A N 1
ATOM 606 C CA . PHE A 1 82 ? -4.793 -0.564 13.334 1.00 96.31 82 PHE A CA 1
ATOM 607 C C . PHE A 1 82 ? -4.197 0.796 13.696 1.00 96.31 82 PHE A C 1
ATOM 609 O O . PHE A 1 82 ? -3.217 1.241 13.100 1.00 96.31 82 PHE A O 1
ATOM 616 N N . ILE A 1 83 ? -4.761 1.435 14.722 1.00 97.44 83 ILE A N 1
ATOM 617 C CA . ILE A 1 83 ? -4.199 2.660 15.296 1.00 97.44 83 ILE A CA 1
ATOM 618 C C . ILE A 1 83 ? -3.091 2.284 16.277 1.00 97.44 83 ILE A C 1
ATOM 620 O O . ILE A 1 83 ? -3.293 1.541 17.240 1.00 97.44 83 ILE A O 1
ATOM 624 N N . SER A 1 84 ? -1.895 2.805 16.032 1.00 96.00 84 SER A N 1
ATOM 625 C CA . SER A 1 84 ? -0.749 2.645 16.917 1.00 96.00 84 SER A CA 1
ATOM 626 C C . SER A 1 84 ? -0.977 3.402 18.222 1.00 96.00 84 SER A C 1
ATOM 628 O O . SER A 1 84 ? -0.995 4.629 18.237 1.00 96.00 84 SER A O 1
ATOM 630 N N . GLY A 1 85 ? -1.034 2.693 19.352 1.00 94.06 85 GLY A N 1
ATOM 631 C CA . GLY A 1 85 ? -1.131 3.326 20.675 1.00 94.06 85 GLY A CA 1
ATOM 632 C C . GLY A 1 85 ? 0.076 4.200 21.053 1.00 94.06 85 GLY A C 1
ATOM 633 O O . GLY A 1 85 ? 0.012 4.944 22.025 1.00 94.06 85 GLY A O 1
ATOM 634 N N . LYS A 1 86 ? 1.183 4.120 20.299 1.00 93.19 86 LYS A N 1
ATOM 635 C CA . LYS A 1 86 ? 2.385 4.935 20.522 1.00 93.19 86 LYS A CA 1
ATOM 636 C C . LYS A 1 86 ? 2.355 6.255 19.752 1.00 93.19 86 LYS A C 1
ATOM 638 O O . LYS A 1 86 ? 2.797 7.264 20.288 1.00 93.19 86 LYS A O 1
ATOM 643 N N . SER A 1 87 ? 1.922 6.228 18.493 1.00 93.75 87 SER A N 1
ATOM 644 C CA . SER A 1 87 ? 1.972 7.394 17.596 1.00 93.75 87 SER A CA 1
ATOM 645 C C . SER A 1 87 ? 0.605 8.002 17.302 1.00 93.75 87 SER A C 1
ATOM 647 O O . SER A 1 87 ? 0.552 9.080 16.730 1.00 93.75 87 SER A O 1
ATOM 649 N N . 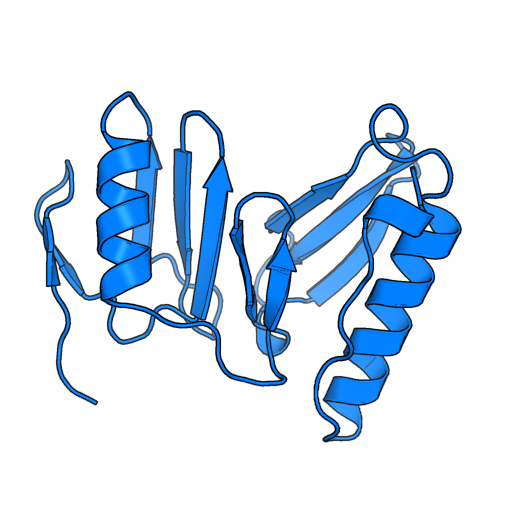GLY A 1 88 ? -0.491 7.311 17.620 1.00 94.88 88 GLY A N 1
ATOM 650 C CA . GLY A 1 88 ? -1.840 7.692 17.197 1.00 94.88 88 GLY A CA 1
ATOM 651 C C . GLY A 1 88 ? -2.103 7.495 15.701 1.00 94.88 88 GLY A C 1
ATOM 652 O O . GLY A 1 88 ? -3.237 7.638 15.276 1.00 94.88 88 GLY A O 1
ATOM 653 N N . ALA A 1 89 ? -1.090 7.137 14.907 1.00 97.38 89 ALA A N 1
ATOM 654 C CA . ALA A 1 89 ? -1.222 6.930 13.469 1.00 97.38 89 ALA A CA 1
ATOM 655 C C . ALA A 1 89 ? -1.924 5.604 13.143 1.00 97.38 89 ALA A C 1
ATOM 657 O O . ALA A 1 89 ? -1.693 4.590 13.813 1.00 97.38 89 ALA A O 1
ATOM 658 N N . LEU A 1 90 ? -2.711 5.597 12.069 1.00 97.38 90 LEU A N 1
ATOM 659 C CA . LEU A 1 90 ? -3.254 4.381 11.471 1.00 97.38 90 LEU A CA 1
ATOM 660 C C . LEU A 1 90 ? -2.178 3.712 10.613 1.00 97.38 90 LEU A C 1
ATOM 662 O O . LEU A 1 90 ? -1.605 4.335 9.721 1.00 97.38 90 LEU A O 1
ATOM 666 N N . LEU A 1 91 ? -1.910 2.438 10.881 1.00 97.12 91 LEU A N 1
ATOM 667 C CA . LEU A 1 91 ? -0.895 1.637 10.205 1.00 97.12 91 LEU A CA 1
ATOM 668 C C . LEU A 1 91 ? -1.548 0.476 9.455 1.00 97.12 91 LEU A C 1
ATOM 670 O O . LEU A 1 91 ? -2.376 -0.234 10.023 1.00 97.12 91 LEU A O 1
ATOM 674 N N . ILE A 1 92 ? -1.118 0.247 8.213 1.00 96.88 92 ILE A N 1
ATOM 675 C CA . ILE A 1 92 ? -1.441 -0.949 7.424 1.00 96.88 92 ILE A CA 1
ATOM 676 C C . ILE A 1 92 ? -0.171 -1.785 7.269 1.00 96.88 92 ILE A C 1
ATOM 678 O O . ILE A 1 92 ? 0.839 -1.277 6.777 1.00 96.88 92 ILE A O 1
ATOM 682 N N . THR A 1 93 ? -0.210 -3.064 7.647 1.00 96.38 93 THR A N 1
ATOM 683 C CA . THR A 1 93 ? 0.954 -3.972 7.600 1.00 96.38 93 THR A CA 1
ATOM 684 C C . THR A 1 93 ? 0.802 -5.100 6.579 1.00 96.38 93 THR A C 1
ATOM 686 O O . THR A 1 93 ? -0.305 -5.454 6.170 1.00 96.38 93 THR A O 1
ATOM 689 N N . ALA A 1 94 ? 1.933 -5.659 6.147 1.00 95.31 94 ALA A N 1
ATOM 690 C CA . ALA A 1 94 ? 2.013 -6.697 5.125 1.00 95.31 94 ALA A CA 1
ATOM 691 C C . ALA A 1 94 ? 1.580 -8.088 5.627 1.00 95.31 94 ALA A C 1
ATOM 693 O O . ALA A 1 94 ? 1.820 -8.455 6.767 1.00 95.31 94 ALA A O 1
ATOM 694 N N . MET A 1 95 ? 0.997 -8.922 4.761 1.00 93.00 95 MET A N 1
ATOM 695 C CA . MET A 1 95 ? 0.506 -10.266 5.122 1.00 93.00 95 MET A CA 1
ATOM 696 C C . MET A 1 95 ? 1.605 -11.228 5.605 1.00 93.00 95 MET A C 1
ATOM 698 O O . MET A 1 95 ? 1.333 -12.169 6.344 1.00 93.00 95 MET A O 1
ATOM 702 N N . ASN A 1 96 ? 2.839 -11.048 5.126 1.00 88.38 96 ASN A N 1
ATOM 703 C CA . ASN A 1 96 ? 3.944 -11.992 5.314 1.00 88.38 96 ASN A CA 1
ATOM 704 C C . ASN A 1 96 ? 4.976 -11.521 6.355 1.00 88.38 96 ASN A C 1
ATOM 706 O O . ASN A 1 96 ? 5.985 -12.193 6.557 1.00 88.38 96 ASN A O 1
ATOM 710 N 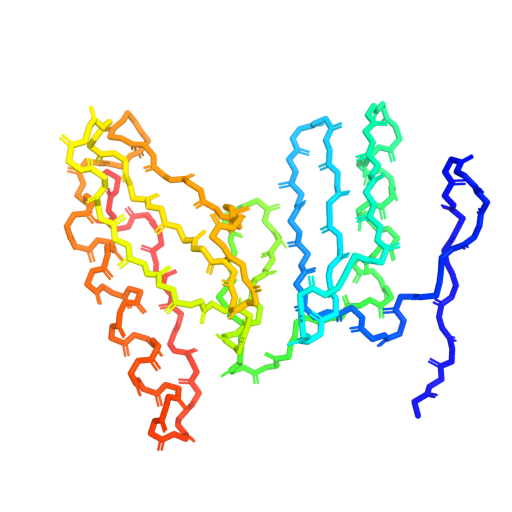N . SER A 1 97 ? 4.777 -10.339 6.943 1.00 85.38 97 SER A N 1
ATOM 711 C CA . SER A 1 97 ? 5.717 -9.681 7.853 1.00 85.38 97 SER A CA 1
ATOM 712 C C . SER A 1 97 ? 5.046 -8.495 8.543 1.00 85.38 97 SER A C 1
ATOM 714 O O . SER A 1 97 ? 4.132 -7.905 7.989 1.00 85.38 97 SER A O 1
ATOM 716 N N . ASP A 1 98 ? 5.567 -8.028 9.673 1.00 86.06 98 ASP A N 1
ATOM 717 C CA . ASP A 1 98 ? 5.084 -6.782 10.298 1.00 86.06 98 ASP A CA 1
ATOM 718 C C . ASP A 1 98 ? 5.587 -5.509 9.585 1.00 86.06 98 ASP A C 1
ATOM 720 O O . ASP A 1 98 ? 5.637 -4.423 10.163 1.00 86.06 98 ASP A O 1
ATOM 724 N N . ASN A 1 99 ? 5.989 -5.627 8.315 1.00 92.38 99 ASN A N 1
ATOM 725 C CA . ASN A 1 99 ? 6.438 -4.493 7.525 1.00 92.38 99 ASN A CA 1
ATOM 726 C C . ASN A 1 99 ? 5.265 -3.565 7.209 1.00 92.38 99 ASN A C 1
ATOM 728 O O . ASN A 1 99 ? 4.179 -4.000 6.823 1.00 92.38 99 ASN A O 1
ATOM 732 N N . LEU A 1 100 ? 5.524 -2.268 7.329 1.00 93.44 100 LEU A N 1
ATOM 733 C CA . LEU A 1 100 ? 4.563 -1.215 7.045 1.00 93.44 100 LEU A CA 1
ATOM 734 C C . LEU A 1 100 ? 4.333 -1.081 5.530 1.00 93.44 100 LEU A C 1
ATOM 736 O O . LEU A 1 100 ? 5.289 -0.935 4.766 1.00 93.44 100 LEU A O 1
ATOM 740 N N . LEU A 1 101 ? 3.068 -1.104 5.110 1.00 95.25 101 LEU A N 1
ATOM 741 C CA . LEU A 1 101 ? 2.637 -0.821 3.738 1.00 95.25 101 LEU A CA 1
ATOM 742 C C . LEU A 1 101 ? 2.173 0.628 3.575 1.00 95.25 101 LEU A C 1
ATOM 744 O O . LEU A 1 101 ? 2.476 1.254 2.564 1.00 95.25 101 LEU A O 1
ATOM 748 N N . ALA A 1 102 ? 1.441 1.153 4.557 1.00 94.75 102 ALA A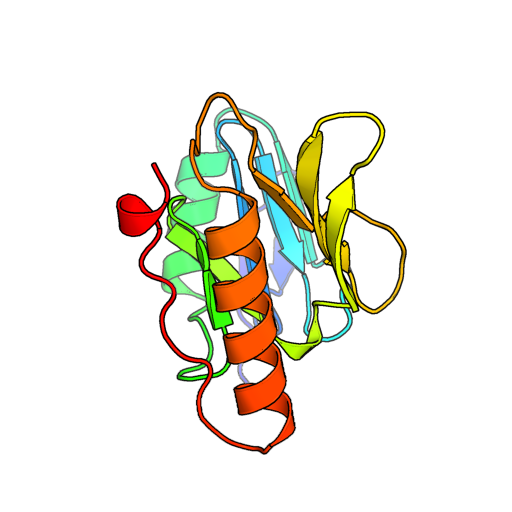 N 1
ATOM 749 C CA . ALA A 1 102 ? 0.974 2.534 4.575 1.00 94.75 102 ALA A CA 1
ATOM 750 C C . ALA A 1 102 ? 0.804 3.028 6.015 1.00 94.75 102 ALA A C 1
ATOM 752 O O . ALA A 1 102 ? 0.518 2.240 6.919 1.00 94.75 102 ALA A O 1
ATOM 753 N N . MET A 1 103 ? 0.974 4.332 6.206 1.00 95.00 103 MET A N 1
ATOM 754 C CA . MET A 1 103 ? 0.752 5.034 7.466 1.00 95.00 103 MET A CA 1
ATOM 755 C C . MET A 1 103 ? -0.016 6.317 7.176 1.00 95.00 103 MET A C 1
ATOM 757 O O . MET A 1 103 ? 0.333 7.021 6.234 1.00 95.00 103 MET A O 1
ATOM 761 N N . PHE A 1 104 ? -1.011 6.605 8.008 1.00 94.88 104 PHE A N 1
ATOM 762 C CA . PHE A 1 104 ? -1.818 7.822 7.954 1.00 94.88 104 PHE A CA 1
ATOM 763 C C . PHE A 1 104 ? -1.763 8.496 9.318 1.00 94.88 104 PHE A C 1
ATOM 765 O O . PHE A 1 104 ? -1.946 7.826 10.344 1.00 94.88 104 PHE A O 1
ATOM 772 N N . THR A 1 105 ? -1.457 9.790 9.344 1.00 95.19 105 THR A N 1
ATOM 773 C CA . THR A 1 105 ? -1.170 10.488 10.600 1.00 95.19 105 THR A CA 1
ATOM 774 C C . THR A 1 105 ? -2.344 11.352 11.071 1.00 95.19 105 THR A C 1
ATOM 776 O O . THR A 1 105 ? -3.179 11.748 10.255 1.00 95.19 105 THR A O 1
ATOM 779 N N . PRO A 1 106 ? -2.428 11.667 12.379 1.00 94.06 106 PRO A N 1
ATOM 780 C CA . PRO A 1 106 ? -3.477 12.541 12.911 1.00 94.06 106 PRO A CA 1
ATOM 781 C C . PRO A 1 106 ? -3.426 13.975 12.361 1.00 94.06 106 PRO A C 1
ATOM 783 O O . PRO A 1 106 ? -4.408 14.705 12.439 1.00 94.06 106 PRO A O 1
ATOM 786 N N . GLU A 1 107 ? -2.275 14.406 11.838 1.00 94.06 107 GLU A N 1
ATOM 787 C CA . GLU A 1 107 ? -2.125 15.712 11.189 1.00 94.06 107 GLU A CA 1
ATOM 788 C C . GLU A 1 107 ? -2.786 15.752 9.805 1.00 94.06 107 GLU A C 1
ATOM 790 O O . GLU A 1 107 ? -3.225 16.814 9.367 1.00 94.06 107 GLU A O 1
ATOM 795 N N . GLU A 1 108 ? -2.841 14.610 9.118 1.00 93.00 108 GLU A N 1
ATOM 796 C CA . GLU A 1 108 ? -3.440 14.471 7.787 1.00 93.00 108 GLU A CA 1
ATOM 797 C C . GLU A 1 108 ? -4.935 14.137 7.853 1.00 93.00 108 GLU A C 1
ATOM 799 O O . GLU A 1 108 ? -5.690 14.538 6.967 1.00 93.00 108 GLU A O 1
ATOM 804 N N . TYR A 1 109 ? -5.348 13.404 8.891 1.00 95.00 109 TYR A N 1
ATOM 805 C CA . TYR A 1 109 ? -6.699 12.873 9.058 1.00 95.00 109 TYR A CA 1
ATOM 806 C C . TYR A 1 109 ? -7.207 13.119 10.479 1.00 95.00 109 TYR A C 1
ATOM 808 O O . TYR A 1 109 ? -6.676 12.549 11.435 1.00 95.00 109 TYR A O 1
ATOM 816 N N . SER A 1 110 ? -8.254 13.937 10.624 1.00 94.12 110 SER A N 1
ATOM 817 C CA . SER A 1 110 ? -8.847 14.216 11.936 1.00 94.12 110 SER A CA 1
ATOM 818 C C . SER A 1 110 ? -9.699 13.066 12.492 1.00 94.12 110 SER A C 1
ATOM 820 O O . SER A 1 110 ? -9.822 12.959 13.713 1.00 94.12 110 SER A O 1
ATOM 822 N N . ASP A 1 111 ? -10.225 12.175 11.638 1.00 96.62 111 ASP A N 1
ATOM 823 C CA . ASP A 1 111 ? -11.014 10.996 12.034 1.00 96.62 111 ASP A CA 1
ATOM 824 C C . ASP A 1 111 ? -10.336 9.672 11.629 1.00 96.62 111 ASP A C 1
ATOM 826 O O . ASP A 1 111 ? -10.766 8.945 10.728 1.00 96.62 111 ASP A O 1
ATOM 830 N N . LEU A 1 112 ? -9.237 9.340 12.311 1.00 96.88 112 LEU A N 1
ATOM 831 C CA . LEU A 1 112 ? -8.517 8.082 12.079 1.00 96.88 112 LEU A CA 1
ATOM 832 C C . LEU A 1 112 ? -9.296 6.836 12.516 1.00 96.88 112 LEU A C 1
ATOM 834 O O . LEU A 1 112 ? -9.078 5.765 11.948 1.00 96.88 112 LEU A O 1
ATOM 838 N N . ASP A 1 113 ? -10.172 6.950 13.516 1.00 96.88 113 ASP A N 1
ATOM 839 C CA . ASP A 1 113 ? -11.026 5.840 13.946 1.00 96.88 113 ASP A CA 1
ATOM 840 C C . ASP A 1 113 ? -12.042 5.494 12.852 1.00 96.88 113 ASP A C 1
ATOM 842 O O . ASP A 1 113 ? -12.134 4.329 12.460 1.00 96.88 113 ASP A O 1
ATOM 846 N N . GLY A 1 114 ? -12.719 6.499 12.287 1.00 97.12 114 GLY A N 1
ATOM 847 C CA . GLY A 1 114 ? -13.616 6.320 11.149 1.00 97.12 114 GLY A CA 1
ATOM 848 C C . GLY A 1 114 ? -12.895 5.777 9.916 1.00 97.12 114 GLY A C 1
ATOM 849 O O . GLY A 1 114 ? -13.392 4.850 9.270 1.00 97.12 114 GLY A O 1
ATOM 850 N N . LEU A 1 115 ? -11.689 6.278 9.619 1.00 97.06 115 LEU A N 1
ATOM 851 C CA . LEU A 1 115 ? -10.892 5.780 8.496 1.00 97.06 115 LEU A CA 1
ATOM 852 C C . LEU A 1 115 ? -10.480 4.314 8.692 1.00 97.06 115 LEU A C 1
ATOM 854 O O . LEU A 1 115 ? -10.563 3.512 7.756 1.00 97.06 115 LEU A O 1
ATOM 858 N N . ARG A 1 116 ? -10.044 3.948 9.905 1.00 97.12 116 ARG A N 1
ATOM 859 C CA . ARG A 1 116 ? -9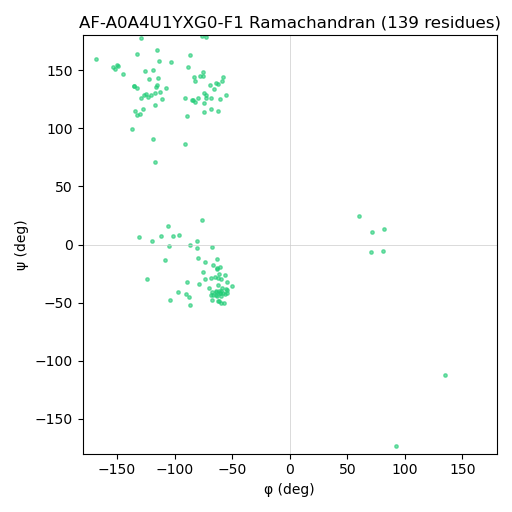.731 2.558 10.262 1.00 97.12 116 ARG A CA 1
ATOM 860 C C . ARG A 1 116 ? -10.948 1.673 10.023 1.00 97.12 116 ARG A C 1
ATOM 862 O O . ARG A 1 116 ? -10.804 0.639 9.376 1.00 97.12 116 ARG A O 1
ATOM 869 N N . ASP A 1 117 ? -12.109 2.066 10.533 1.00 97.12 117 ASP A N 1
ATOM 870 C CA . ASP A 1 117 ? -13.324 1.253 10.461 1.00 97.12 117 ASP A CA 1
ATOM 871 C C . ASP A 1 117 ? -13.772 1.052 9.011 1.00 97.12 117 ASP A C 1
ATOM 873 O O . ASP A 1 117 ? -14.045 -0.075 8.608 1.00 97.12 117 ASP A O 1
ATOM 877 N N . ALA A 1 118 ? -13.698 2.091 8.177 1.00 97.00 118 ALA A N 1
ATOM 878 C CA . ALA A 1 118 ? -13.992 1.978 6.751 1.00 97.00 118 ALA A CA 1
ATOM 879 C C . ALA A 1 118 ? -13.049 1.015 6.012 1.00 97.00 118 ALA A C 1
ATOM 881 O O . ALA A 1 118 ? -13.486 0.236 5.160 1.00 97.00 118 ALA A O 1
ATOM 882 N N . ILE A 1 119 ? -11.753 1.034 6.341 1.00 96.81 119 ILE A N 1
ATOM 883 C CA . ILE A 1 119 ? -10.782 0.084 5.783 1.00 96.81 119 ILE A CA 1
ATOM 884 C C . ILE A 1 119 ? -11.077 -1.336 6.278 1.00 96.81 119 ILE A C 1
ATOM 886 O O . ILE A 1 119 ? -11.052 -2.273 5.480 1.00 96.81 119 ILE A O 1
ATOM 890 N N . VAL A 1 120 ? -11.371 -1.513 7.567 1.00 96.25 120 VAL A N 1
ATOM 891 C CA . VAL A 1 120 ? -11.702 -2.820 8.152 1.00 96.25 120 VAL A CA 1
ATOM 892 C C . VAL A 1 120 ? -12.959 -3.400 7.507 1.00 96.25 120 VAL A C 1
ATOM 894 O O . VAL A 1 120 ? -12.921 -4.539 7.040 1.00 96.25 120 VAL A O 1
ATOM 897 N 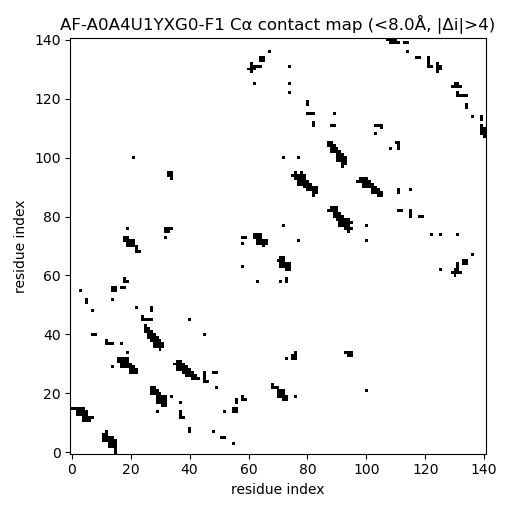N . ASP A 1 121 ? -14.027 -2.617 7.385 1.00 96.00 121 ASP A N 1
ATOM 898 C CA . ASP A 1 121 ? -15.268 -3.027 6.727 1.00 96.00 121 ASP A CA 1
ATOM 899 C C . ASP A 1 121 ? -15.024 -3.413 5.264 1.00 96.00 121 ASP A C 1
ATOM 901 O O . ASP A 1 121 ? -15.548 -4.422 4.777 1.00 96.00 121 ASP A O 1
ATOM 905 N N . ALA A 1 122 ? -14.167 -2.664 4.565 1.00 96.00 122 ALA A N 1
ATOM 906 C CA . ALA A 1 122 ? -13.799 -2.974 3.192 1.00 96.00 122 ALA A CA 1
ATOM 907 C C . ALA A 1 122 ? -13.043 -4.311 3.068 1.00 96.00 122 ALA A C 1
ATOM 909 O O . ALA A 1 122 ? -13.293 -5.092 2.142 1.00 96.00 122 ALA A O 1
ATOM 910 N N . LEU A 1 123 ? -12.146 -4.606 4.013 1.00 95.81 123 LEU A N 1
ATOM 911 C CA . LEU A 1 123 ? -11.416 -5.875 4.077 1.00 95.81 123 LEU A CA 1
ATOM 912 C C . LEU A 1 123 ? -12.328 -7.047 4.465 1.00 95.81 123 LEU A C 1
ATOM 914 O O . LEU A 1 123 ? -12.189 -8.135 3.898 1.00 95.81 123 LEU A O 1
ATOM 918 N N . ILE A 1 124 ? -13.290 -6.833 5.367 1.00 95.69 124 ILE A N 1
ATOM 919 C CA . ILE A 1 124 ? -14.306 -7.834 5.716 1.00 95.69 124 ILE A CA 1
ATOM 920 C C . ILE A 1 124 ? -15.151 -8.160 4.483 1.00 95.69 124 ILE A C 1
ATOM 922 O O . ILE A 1 124 ? -15.268 -9.334 4.129 1.00 95.69 124 ILE A O 1
ATOM 926 N N . ALA A 1 125 ? -15.654 -7.153 3.763 1.00 95.00 125 ALA A N 1
ATOM 927 C CA . ALA A 1 125 ? -16.415 -7.363 2.531 1.00 95.00 125 ALA A CA 1
ATOM 928 C C . ALA A 1 125 ? -15.621 -8.177 1.493 1.00 95.00 125 ALA A C 1
ATOM 930 O O . ALA A 1 125 ? -16.153 -9.120 0.901 1.00 95.00 125 ALA A O 1
ATOM 931 N N . PHE A 1 126 ? -14.329 -7.876 1.325 1.00 94.75 126 PHE A N 1
ATOM 932 C CA . PHE A 1 126 ? -13.437 -8.661 0.472 1.00 94.75 126 PHE A CA 1
ATOM 933 C C . PHE A 1 126 ? -13.309 -10.122 0.936 1.00 94.75 126 PHE A C 1
ATOM 935 O O . PHE A 1 126 ? -13.347 -11.038 0.112 1.00 94.75 126 PHE A O 1
ATOM 942 N N . SER A 1 127 ? -13.206 -10.364 2.248 1.00 93.69 127 SER A N 1
ATOM 943 C CA . SER A 1 127 ? -13.130 -11.719 2.817 1.00 93.69 127 SER A CA 1
ATOM 944 C C . SER A 1 127 ? -14.406 -12.540 2.586 1.00 93.69 127 SER A C 1
ATOM 946 O O . SER A 1 127 ? -14.344 -13.758 2.425 1.00 93.69 127 SER A O 1
ATOM 948 N N . GLU A 1 128 ? -15.551 -11.865 2.473 1.00 95.69 128 GLU A N 1
ATOM 949 C CA . GLU A 1 128 ? -16.848 -12.454 2.125 1.00 95.69 128 GLU A CA 1
ATOM 950 C C . GLU A 1 128 ? -17.018 -12.690 0.612 1.00 95.69 128 GLU A C 1
ATOM 952 O O . GLU A 1 128 ? -18.083 -13.116 0.161 1.00 95.69 128 GLU A O 1
ATOM 957 N N . GLY A 1 129 ? -15.986 -12.414 -0.193 1.00 93.25 129 GLY A N 1
ATOM 958 C CA . GLY A 1 129 ? -16.003 -12.597 -1.643 1.00 93.25 129 GLY A CA 1
ATOM 959 C C . GLY A 1 129 ? -16.669 -11.459 -2.418 1.00 93.25 129 GLY A C 1
ATOM 960 O O . GLY A 1 129 ? -16.963 -11.635 -3.603 1.00 93.25 129 GLY A O 1
ATOM 961 N N . LYS A 1 130 ? -16.918 -10.309 -1.780 1.00 95.81 130 LYS A N 1
ATOM 962 C CA . LYS A 1 130 ? -17.413 -9.097 -2.447 1.00 95.81 130 LYS A CA 1
ATOM 963 C C . LYS A 1 130 ? -16.247 -8.279 -3.006 1.00 95.81 130 LYS A C 1
ATOM 965 O O . LYS A 1 130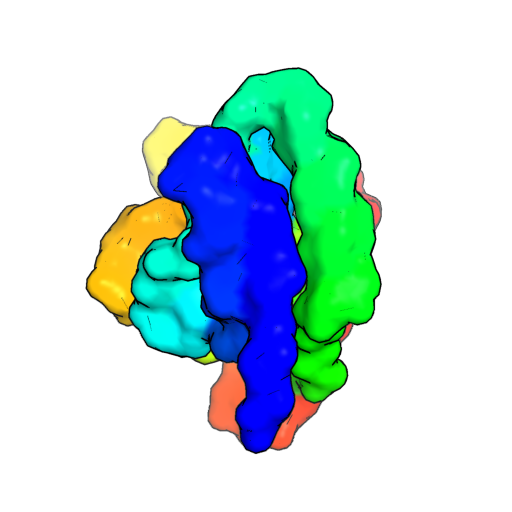 ? -15.095 -8.453 -2.610 1.00 95.81 130 LYS A O 1
ATOM 970 N N . ASP A 1 131 ? -16.563 -7.362 -3.915 1.00 95.50 131 ASP A N 1
ATOM 971 C CA . ASP A 1 131 ? -15.606 -6.337 -4.328 1.00 95.50 131 ASP A CA 1
ATOM 972 C C . ASP A 1 131 ? -15.246 -5.458 -3.123 1.00 95.50 131 ASP A C 1
ATOM 974 O O . ASP A 1 131 ? -16.124 -5.075 -2.349 1.00 95.50 131 ASP A O 1
ATOM 978 N N . LEU A 1 132 ? -13.961 -5.127 -2.993 1.00 94.81 132 LEU A N 1
ATOM 979 C CA . LEU A 1 132 ? -13.443 -4.209 -1.988 1.00 94.81 132 LEU A CA 1
ATOM 980 C C . LEU A 1 132 ? -14.058 -2.813 -2.213 1.00 94.81 132 LEU A C 1
ATOM 982 O O . LEU A 1 132 ? -13.805 -2.211 -3.265 1.00 94.81 132 LEU A O 1
ATOM 986 N N . PRO A 1 133 ? -14.870 -2.304 -1.267 1.00 92.94 133 PRO A N 1
ATOM 987 C CA . PRO A 1 133 ? -15.470 -0.979 -1.344 1.00 92.94 133 PRO A CA 1
ATOM 988 C C . PRO A 1 133 ? -14.425 0.130 -1.465 1.00 92.94 133 PRO A C 1
ATOM 990 O O . PRO A 1 133 ? -13.361 0.080 -0.849 1.00 92.94 133 PRO A O 1
ATOM 993 N N . THR A 1 134 ? -14.749 1.167 -2.233 1.00 91.75 134 THR A N 1
ATOM 994 C CA . THR A 1 134 ? -13.911 2.366 -2.308 1.00 91.75 134 THR A CA 1
ATOM 995 C C . THR A 1 134 ? -13.961 3.116 -0.980 1.00 91.75 134 THR A C 1
ATOM 997 O O . THR A 1 134 ? -15.040 3.491 -0.531 1.00 91.75 134 THR A O 1
ATOM 1000 N N . VAL A 1 135 ? -12.795 3.388 -0.395 1.00 93.25 135 VAL A N 1
ATOM 1001 C CA . VAL A 1 135 ? -12.657 4.277 0.765 1.00 93.25 135 VAL A CA 1
ATOM 1002 C C . VAL A 1 135 ? -12.560 5.720 0.270 1.00 93.25 135 VAL A C 1
ATOM 1004 O O . VAL A 1 135 ? -11.706 6.035 -0.562 1.00 93.25 135 VAL A O 1
ATOM 1007 N N . ASN A 1 136 ? -13.444 6.596 0.754 1.00 92.50 136 ASN A N 1
ATOM 1008 C CA . ASN A 1 136 ? -13.429 8.015 0.411 1.00 92.50 136 ASN A CA 1
ATOM 1009 C C . ASN A 1 136 ? -12.576 8.803 1.415 1.00 92.50 136 ASN A C 1
ATOM 1011 O O . ASN A 1 136 ? -13.087 9.348 2.388 1.00 92.50 136 ASN A O 1
ATOM 1015 N N . TRP A 1 137 ? -11.267 8.870 1.169 1.00 92.75 137 TRP A N 1
ATOM 1016 C CA . TRP A 1 137 ? -10.277 9.469 2.076 1.00 92.75 137 TRP A CA 1
ATOM 1017 C C . TRP A 1 137 ? -10.643 10.873 2.580 1.00 92.75 137 TRP A C 1
ATOM 1019 O O . TRP A 1 137 ? -10.387 11.195 3.736 1.00 92.75 137 TRP A O 1
ATOM 1029 N N . SER A 1 138 ? -11.284 11.698 1.744 1.00 92.50 138 SER A N 1
ATOM 1030 C CA . SER A 1 138 ? -11.652 13.071 2.114 1.00 92.50 138 SER A CA 1
ATOM 1031 C C . SER A 1 138 ? -12.706 13.180 3.219 1.00 92.50 138 SER A C 1
ATOM 1033 O O . SER A 1 138 ? -12.829 14.250 3.803 1.00 92.50 138 SER A O 1
ATOM 1035 N N . GLU A 1 139 ? -13.458 12.114 3.508 1.00 94.62 139 GLU A N 1
ATOM 1036 C CA . GLU A 1 139 ? -14.473 12.112 4.574 1.00 94.62 139 GLU A CA 1
ATOM 1037 C C . GLU A 1 139 ? -13.862 12.075 5.981 1.00 94.62 139 GLU A C 1
ATOM 1039 O O . GLU A 1 139 ? -14.554 12.384 6.944 1.00 94.62 139 GLU A O 1
ATOM 1044 N N . TYR A 1 140 ? -12.572 11.743 6.090 1.00 95.06 140 TYR A N 1
ATOM 1045 C CA . TYR A 1 140 ? -11.875 11.529 7.364 1.00 95.06 140 TYR A CA 1
ATOM 1046 C C . TYR A 1 140 ? -10.819 12.599 7.674 1.00 95.06 140 TYR A C 1
ATOM 1048 O O . TYR A 1 140 ? -10.027 12.439 8.605 1.00 95.06 140 TYR A O 1
ATOM 1056 N N . ARG A 1 141 ? -10.759 13.657 6.858 1.00 92.31 141 ARG A N 1
ATOM 1057 C CA . ARG A 1 141 ? -9.837 14.783 7.036 1.00 92.31 141 ARG A CA 1
ATOM 1058 C C . ARG A 1 141 ? -10.398 15.826 7.980 1.00 92.31 141 ARG A C 1
ATOM 1060 O O . ARG A 1 141 ? -11.573 16.211 7.824 1.00 92.31 141 ARG A O 1
#

Nearest PDB structures (foldseek):
  7wi3-assembly1_r  TM=5.842E-01  e=1.403E+00  Escherichia coli K-12
  3f42-assembly1_A-2  TM=5.020E-01  e=2.402E+00  Helicobacter pylori
  3f42-assembly1_B-2  TM=4.502E-01  e=2.008E+00  Helicobacter pylori
  1x11-assembly1_B  TM=2.888E-01  e=2.131E+00  Homo sapiens
  6tca-assembly1_B  TM=3.647E-01  e=7.473E+00  Homo sapiens

Mean predicted aligned error: 3.51 Å

Secondary structure (DSSP, 8-state):
----EEEETTEEEE-TT--EEEE-SSEEEEE-TT--EEEEEESTTHHHHHHHHHHH--PPTTSEEE-TTS-EEEGGGEEEEEE-TTT--EEEEETTSS-EEEEE-TTT-S-HHHHHHHHHHHHHHHHTTS--PPP-GGGG-

Organism: NCBI:txid170673

Radius of gyration: 15.16 Å; Cα contacts (8 Å, |Δi|>4): 267; chains: 1; bounding box: 37×30×41 Å

Solvent-accessible surface area (backbone atoms only — not comparable to full-atom values): 8026 Å² total; per-residue (Å²): 135,70,89,37,79,44,81,48,99,93,46,74,36,72,46,60,60,46,45,24,36,46,58,55,97,48,30,34,38,28,19,29,68,75,61,45,83,62,42,81,48,68,44,92,62,32,62,64,48,47,57,51,42,62,73,76,41,71,77,55,85,46,39,39,54,70,43,95,74,74,25,31,40,28,54,74,31,51,60,48,74,49,68,37,92,88,76,65,25,37,36,33,23,31,56,79,44,92,49,77,72,48,75,48,44,61,91,71,23,73,34,54,67,61,47,46,50,53,52,50,53,22,52,50,38,34,75,74,73,42,60,32,60,85,78,67,70,78,80,25,80